Protein AF-A0A959W5N4-F1 (afdb_monomer_lite)

pLDDT: mean 76.52, std 19.09, range [34.16, 96.44]

Secondary structure (DSSP, 8-state):
----------------------------------PPPPS-HHHHHHHHHHHH-TTSTTTT-PPPHHHHHHHHS--HHHHHHHHHHHHHTT--------

Structure (mmCIF, N/CA/C/O backbone):
data_AF-A0A959W5N4-F1
#
_entry.id   AF-A0A959W5N4-F1
#
loop_
_atom_site.group_PDB
_atom_site.id
_atom_site.type_symbol
_atom_site.label_atom_id
_atom_site.label_alt_id
_atom_site.label_comp_id
_atom_site.label_asym_id
_atom_site.label_entity_id
_atom_site.label_seq_id
_atom_site.pdbx_PDB_ins_code
_atom_site.Cartn_x
_atom_site.Cartn_y
_atom_site.Cartn_z
_atom_site.occupancy
_atom_site.B_iso_or_equiv
_atom_site.auth_seq_id
_atom_site.auth_comp_id
_atom_site.auth_asym_id
_atom_site.auth_atom_id
_atom_site.pdbx_PDB_model_num
ATOM 1 N N . MET A 1 1 ? -65.945 43.949 20.513 1.00 41.88 1 MET A N 1
ATOM 2 C CA . MET A 1 1 ? -64.678 43.218 20.289 1.00 41.88 1 MET A CA 1
ATOM 3 C C . MET A 1 1 ? -64.252 43.496 18.847 1.00 41.88 1 MET A C 1
ATOM 5 O O . MET A 1 1 ? -64.623 42.753 17.960 1.00 41.88 1 MET A O 1
ATOM 9 N N . SER A 1 2 ? -63.830 44.707 18.485 1.00 34.56 2 SER A N 1
ATOM 10 C CA . SER A 1 2 ? -62.568 45.399 18.813 1.00 34.56 2 SER A CA 1
ATOM 11 C C . SER A 1 2 ? -61.335 44.814 18.100 1.00 34.56 2 SER A C 1
ATOM 13 O O . SER A 1 2 ? -60.731 43.897 18.633 1.00 34.56 2 SER A O 1
ATOM 15 N N . ILE A 1 3 ? -61.004 45.433 16.947 1.00 41.62 3 ILE A N 1
ATOM 16 C CA . ILE A 1 3 ? -59.673 45.918 16.484 1.00 41.62 3 ILE A CA 1
ATOM 17 C C . ILE A 1 3 ? -58.569 44.848 16.274 1.00 41.62 3 ILE A C 1
ATOM 19 O O . ILE A 1 3 ? -58.284 44.071 17.165 1.00 41.62 3 ILE A O 1
ATOM 23 N N . GLY A 1 4 ? -57.813 44.782 15.173 1.00 34.16 4 GLY A N 1
ATOM 24 C CA . GLY A 1 4 ? -57.667 45.678 14.032 1.00 34.16 4 GLY A CA 1
ATOM 25 C C . GLY A 1 4 ? -56.488 45.261 13.134 1.00 34.16 4 GLY A C 1
ATOM 26 O O . GLY A 1 4 ? -55.561 44.573 13.549 1.00 34.16 4 GLY A O 1
ATOM 27 N N . LEU A 1 5 ? -56.576 45.712 11.886 1.00 47.03 5 LEU A N 1
ATOM 28 C CA . LEU A 1 5 ? -55.580 45.732 10.816 1.00 47.03 5 LEU A CA 1
ATOM 29 C C . LEU A 1 5 ? -54.291 46.476 11.233 1.00 47.03 5 LEU A C 1
ATOM 31 O O . LEU A 1 5 ? -54.414 47.553 11.814 1.00 47.03 5 LEU A O 1
ATOM 35 N N . ARG A 1 6 ? -53.098 45.959 10.884 1.00 45.12 6 ARG A N 1
ATOM 36 C CA . ARG A 1 6 ? -51.809 46.675 10.643 1.00 45.12 6 ARG A CA 1
ATOM 37 C C . ARG A 1 6 ? -50.714 45.620 10.406 1.00 45.12 6 ARG A C 1
ATOM 39 O O . ARG A 1 6 ? -50.507 44.768 11.253 1.00 45.12 6 ARG A O 1
ATOM 46 N N . GLY A 1 7 ? -50.151 45.498 9.200 1.00 39.78 7 GLY A N 1
ATOM 47 C CA . GLY A 1 7 ? -48.967 46.262 8.774 1.00 39.78 7 GLY A CA 1
ATOM 48 C C . GLY A 1 7 ? -47.734 45.732 9.521 1.00 39.78 7 GLY A C 1
ATOM 49 O O . GLY A 1 7 ? -47.691 45.793 10.739 1.00 39.78 7 GLY A O 1
ATOM 50 N N . THR A 1 8 ? -46.696 45.180 8.896 1.00 51.28 8 THR A N 1
ATOM 51 C CA . THR A 1 8 ? -45.721 45.961 8.126 1.00 51.28 8 THR A CA 1
ATOM 52 C C . THR A 1 8 ? -44.833 45.004 7.324 1.00 51.28 8 THR A C 1
ATOM 54 O O . THR A 1 8 ? -44.287 44.045 7.865 1.00 51.28 8 THR A O 1
ATOM 57 N N . VAL A 1 9 ? -44.681 45.287 6.033 1.00 47.09 9 VAL A N 1
ATOM 58 C CA . VAL A 1 9 ? -43.613 44.760 5.180 1.00 47.09 9 VAL A CA 1
ATOM 59 C C . VAL A 1 9 ? -42.289 45.342 5.668 1.00 47.09 9 VAL A C 1
ATOM 61 O O . VAL A 1 9 ? -42.166 46.557 5.788 1.00 47.09 9 VAL A O 1
ATOM 64 N N . ALA A 1 10 ? -41.287 44.499 5.894 1.00 42.88 10 ALA A N 1
ATOM 65 C CA . ALA A 1 10 ? -39.898 44.933 5.984 1.00 42.88 10 ALA A CA 1
ATOM 66 C C . ALA A 1 10 ? -39.021 43.926 5.233 1.00 42.88 10 ALA A C 1
ATOM 68 O O . ALA A 1 10 ? -38.394 43.043 5.810 1.00 42.88 10 ALA A O 1
ATOM 69 N N . VAL A 1 11 ? -39.018 44.055 3.904 1.00 47.62 11 VAL A N 1
ATOM 70 C CA . VAL A 1 11 ? -37.940 43.533 3.061 1.00 47.62 11 VAL A CA 1
ATOM 71 C C . VAL A 1 11 ? -36.720 44.399 3.359 1.00 47.62 11 VAL A C 1
ATOM 73 O O . VAL A 1 11 ? -36.594 45.504 2.839 1.00 47.62 11 VAL A O 1
ATOM 76 N N . PHE A 1 12 ? -35.843 43.920 4.238 1.00 42.88 12 PHE A N 1
ATOM 77 C CA . PHE A 1 12 ? -34.521 44.508 4.414 1.00 42.88 12 PHE A CA 1
ATOM 78 C C . PHE A 1 12 ? -33.548 43.819 3.463 1.00 42.88 12 PHE A C 1
ATOM 80 O O . PHE A 1 12 ? -32.966 42.776 3.753 1.00 42.88 12 PHE A O 1
ATOM 87 N N . LEU A 1 13 ? -33.395 44.431 2.292 1.00 48.59 13 LEU A N 1
ATOM 88 C CA . LEU A 1 13 ? -32.293 44.188 1.373 1.00 48.59 13 LEU A CA 1
ATOM 89 C C . LEU A 1 13 ? -31.069 44.915 1.948 1.00 48.59 13 LEU A C 1
ATOM 91 O O . LEU A 1 13 ? -30.796 46.063 1.606 1.00 48.59 13 LEU A O 1
ATOM 95 N N . MET A 1 14 ? -30.370 44.274 2.889 1.00 43.59 14 MET A N 1
ATOM 96 C CA . MET A 1 14 ? -29.072 44.754 3.360 1.00 43.59 14 MET A CA 1
ATOM 97 C C . MET A 1 14 ? -27.951 43.926 2.742 1.00 43.59 14 MET A C 1
ATOM 99 O O . MET A 1 14 ? -27.765 42.747 3.036 1.00 43.59 14 MET A O 1
ATOM 103 N N . LEU A 1 15 ? -27.203 44.599 1.873 1.00 52.38 15 LEU A N 1
ATOM 104 C CA . LEU A 1 15 ? -25.924 44.185 1.325 1.00 52.38 15 LEU A CA 1
ATOM 105 C C . LEU A 1 15 ? -24.888 44.165 2.464 1.00 52.38 15 LEU A C 1
ATOM 107 O O . LEU A 1 15 ? -24.178 45.142 2.689 1.00 52.38 15 LEU A O 1
ATOM 111 N N . ALA A 1 16 ? -24.833 43.072 3.222 1.00 45.66 16 ALA A N 1
ATOM 112 C CA . ALA A 1 16 ? -23.787 42.843 4.209 1.00 45.66 16 ALA A CA 1
ATOM 113 C C . ALA A 1 16 ? -22.683 42.000 3.565 1.00 45.66 16 ALA A C 1
ATOM 115 O O . ALA A 1 16 ? -22.905 40.855 3.169 1.00 45.66 16 ALA A O 1
ATOM 116 N N . ALA A 1 17 ? -21.493 42.590 3.442 1.00 48.28 17 ALA A N 1
ATOM 117 C CA . ALA A 1 17 ? -20.265 41.883 3.122 1.00 48.28 17 ALA A CA 1
ATOM 118 C C . ALA A 1 17 ? -20.172 40.618 3.988 1.00 48.28 17 ALA A C 1
ATOM 120 O O . ALA A 1 17 ? -20.248 40.692 5.215 1.00 48.28 17 ALA A O 1
ATOM 121 N N . GLY A 1 18 ? -20.060 39.459 3.340 1.00 43.31 18 GLY A N 1
ATOM 122 C CA . GLY A 1 18 ? -19.962 38.170 4.008 1.00 43.31 18 GLY A CA 1
ATOM 123 C C . GLY A 1 18 ? -18.679 38.086 4.825 1.00 43.31 18 GLY A C 1
ATOM 124 O O . GLY A 1 18 ? -17.661 37.602 4.338 1.00 43.31 18 GLY A O 1
ATOM 125 N N . ALA A 1 19 ? -18.728 38.530 6.079 1.00 48.38 19 ALA A N 1
ATOM 126 C CA . ALA A 1 19 ? -17.814 38.061 7.101 1.00 48.38 19 ALA A CA 1
ATOM 127 C C . ALA A 1 19 ? -18.148 36.583 7.306 1.00 48.38 19 ALA A C 1
ATOM 129 O O . ALA A 1 19 ? -19.071 36.233 8.041 1.00 48.38 19 ALA A O 1
ATOM 130 N N . ALA A 1 20 ? -17.453 35.719 6.565 1.00 54.69 20 ALA A N 1
ATOM 131 C CA . ALA A 1 20 ? -17.469 34.293 6.814 1.00 54.69 20 ALA A CA 1
ATOM 132 C C . ALA A 1 20 ? -17.115 34.104 8.289 1.00 54.69 20 ALA A C 1
ATOM 134 O O . ALA A 1 20 ? -15.990 34.365 8.713 1.00 54.69 20 ALA A O 1
ATOM 135 N N . SER A 1 21 ? -18.102 33.706 9.083 1.00 52.22 21 SER A N 1
ATOM 136 C CA . SER A 1 21 ? -17.902 33.251 10.442 1.00 52.22 21 SER A CA 1
ATOM 137 C C . SER A 1 21 ? -17.085 31.968 10.361 1.00 52.22 21 SER A C 1
ATOM 139 O O . SER A 1 21 ? -17.617 30.861 10.289 1.00 52.22 21 SER A O 1
ATOM 141 N N . THR A 1 22 ? -15.759 32.108 10.343 1.00 55.91 22 THR A N 1
ATOM 142 C CA . THR A 1 22 ? -14.846 31.037 10.731 1.00 55.91 22 THR A CA 1
ATOM 143 C C . THR A 1 22 ? -15.148 30.724 12.188 1.00 55.91 22 THR A C 1
ATOM 145 O O . THR A 1 22 ? -14.560 31.295 13.103 1.00 55.91 22 THR A O 1
ATOM 148 N N . GLY A 1 23 ? -16.136 29.852 12.397 1.00 60.75 23 GLY A N 1
ATOM 149 C CA . GLY A 1 23 ? -16.335 29.174 13.665 1.00 60.75 23 GLY A CA 1
ATOM 150 C C . GLY A 1 23 ? -15.029 28.495 14.079 1.00 60.75 23 GLY A C 1
ATOM 151 O O . GLY A 1 23 ? -14.184 28.220 13.218 1.00 60.75 23 GLY A O 1
ATOM 152 N N . PRO A 1 24 ? -14.827 28.254 15.383 1.00 60.12 24 PRO A N 1
ATOM 153 C CA . PRO A 1 24 ? -13.587 27.680 15.879 1.00 60.12 24 PRO A CA 1
ATOM 154 C C . PRO A 1 24 ? -13.260 26.421 15.077 1.00 60.12 24 PRO A C 1
ATOM 156 O O . PRO A 1 24 ? -14.091 25.518 14.958 1.00 60.12 24 PRO A O 1
ATOM 159 N N . ALA A 1 25 ? -12.064 26.396 14.484 1.00 63.50 25 ALA A N 1
ATOM 160 C CA . ALA A 1 25 ? -11.554 25.220 13.805 1.00 63.50 25 ALA A CA 1
ATOM 161 C C . ALA A 1 25 ? -11.633 24.064 14.803 1.00 63.50 25 ALA A C 1
ATOM 163 O O . ALA A 1 25 ? -10.959 24.093 15.833 1.00 63.50 25 ALA A O 1
ATOM 164 N N . ALA A 1 26 ? -12.517 23.097 14.541 1.00 64.19 26 ALA A N 1
ATOM 165 C CA . ALA A 1 26 ? -12.684 21.948 15.413 1.00 64.19 26 ALA A CA 1
ATOM 166 C C . ALA A 1 26 ? -11.302 21.332 15.643 1.00 64.19 26 ALA A C 1
ATOM 168 O O . ALA A 1 26 ? -10.621 20.960 14.682 1.00 64.19 26 ALA A O 1
ATOM 169 N N . ALA A 1 27 ? -10.874 21.292 16.907 1.00 64.12 27 ALA A N 1
ATOM 170 C CA . ALA A 1 27 ? -9.597 20.717 17.280 1.00 64.12 27 ALA A CA 1
ATOM 171 C C . ALA A 1 27 ? -9.539 19.295 16.713 1.00 64.12 27 ALA A C 1
ATOM 173 O O . ALA A 1 27 ? -10.387 18.452 17.014 1.00 64.12 27 ALA A O 1
ATOM 174 N N . GLN A 1 28 ? -8.580 19.054 15.821 1.00 62.97 28 GLN A N 1
ATOM 175 C CA . GLN A 1 28 ? -8.400 17.746 15.212 1.00 62.97 28 GLN A CA 1
ATOM 176 C C . GLN A 1 28 ? -7.957 16.796 16.319 1.00 62.97 28 GLN A C 1
ATOM 178 O O . GLN A 1 28 ? -6.875 16.951 16.882 1.00 62.97 28 GLN A O 1
ATOM 183 N N . ALA A 1 29 ? -8.827 15.847 16.666 1.00 66.88 29 ALA A N 1
ATOM 184 C CA . ALA A 1 29 ? -8.500 14.821 17.641 1.00 66.88 29 ALA A CA 1
ATOM 185 C C . ALA A 1 29 ? -7.203 14.100 17.217 1.00 66.88 29 ALA A C 1
ATOM 187 O O . ALA A 1 29 ? -6.998 13.877 16.016 1.00 66.88 29 ALA A O 1
ATOM 188 N N . PRO A 1 30 ? -6.327 13.735 18.169 1.00 69.75 30 PRO A N 1
ATOM 189 C CA . PRO A 1 30 ? -5.076 13.054 17.860 1.00 69.75 30 PRO A CA 1
ATOM 190 C C . PRO A 1 30 ? -5.359 11.778 17.057 1.00 69.75 30 PRO A C 1
ATOM 192 O O . PRO A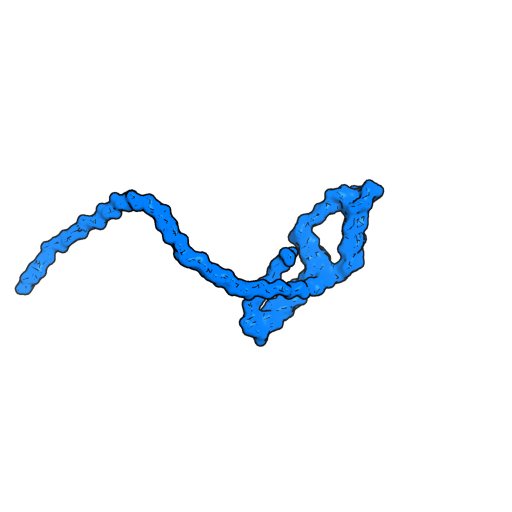 1 30 ? -6.150 10.928 17.467 1.00 69.75 30 PRO A O 1
ATOM 195 N N . SER A 1 31 ? -4.737 11.667 15.88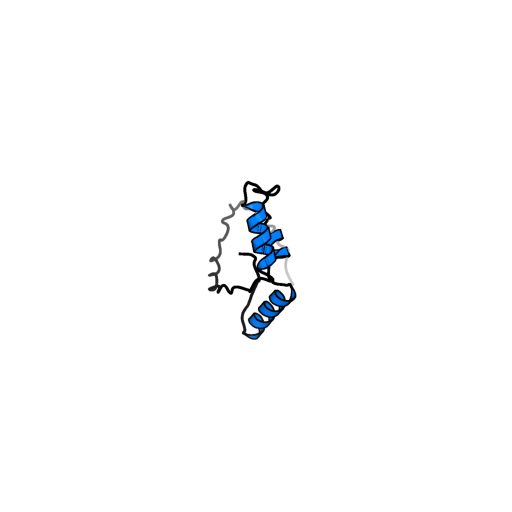1 1.00 75.06 31 SER A N 1
ATOM 196 C CA . SER A 1 31 ? -4.911 10.527 14.980 1.00 75.06 31 SER A CA 1
ATOM 197 C C . SER A 1 31 ? -3.669 9.640 15.008 1.00 75.06 31 SER A C 1
ATOM 199 O O . SER A 1 31 ? -2.564 10.079 14.697 1.00 75.06 31 SER A O 1
ATOM 201 N N . ASN A 1 32 ? -3.854 8.373 15.381 1.00 81.88 32 ASN A N 1
ATOM 202 C CA . ASN A 1 32 ? -2.785 7.378 15.373 1.00 81.88 32 ASN A CA 1
ATOM 203 C C . ASN A 1 32 ? -2.767 6.658 14.021 1.00 81.88 32 ASN A C 1
ATOM 205 O O . ASN A 1 32 ? -3.798 6.172 13.550 1.00 81.88 32 ASN A O 1
ATOM 209 N N . LYS A 1 33 ? -1.589 6.570 13.394 1.00 84.31 33 LYS A N 1
ATOM 210 C CA . LYS A 1 33 ? -1.395 5.824 12.145 1.00 84.31 33 LYS A CA 1
ATOM 211 C C . LYS A 1 33 ? -0.971 4.393 12.460 1.00 84.31 33 LYS A C 1
ATOM 213 O O . LYS A 1 33 ? 0.006 4.172 13.168 1.00 84.31 33 LYS A O 1
ATOM 218 N N . VAL A 1 34 ? -1.691 3.427 11.899 1.00 82.50 34 VAL A N 1
ATOM 219 C CA . VAL A 1 34 ? -1.356 2.000 11.979 1.00 82.50 34 VAL A CA 1
ATOM 220 C C . VAL A 1 34 ? -1.028 1.507 10.577 1.00 82.50 34 VAL A C 1
ATOM 222 O O . VAL A 1 34 ? -1.784 1.752 9.637 1.00 82.50 34 VAL A O 1
ATOM 225 N N . LEU A 1 35 ? 0.099 0.811 10.432 1.00 86.69 35 LEU A N 1
ATOM 226 C CA . LEU A 1 35 ? 0.528 0.252 9.154 1.00 86.69 35 LEU A CA 1
ATOM 227 C C . LEU A 1 35 ? -0.103 -1.125 8.938 1.00 86.69 35 LEU A C 1
ATOM 229 O O . LEU A 1 35 ? 0.003 -2.011 9.784 1.00 86.69 35 LEU A O 1
ATOM 233 N N . LEU A 1 36 ? -0.744 -1.314 7.784 1.00 84.75 36 LEU A N 1
ATOM 234 C CA . LEU A 1 36 ? -1.245 -2.620 7.361 1.00 84.75 36 LEU A CA 1
ATOM 235 C C . LEU A 1 36 ? -0.190 -3.318 6.510 1.00 84.75 36 LEU A C 1
ATOM 237 O O . LEU A 1 36 ? 0.358 -2.739 5.572 1.00 84.75 36 LEU A O 1
ATOM 241 N N . GLN A 1 37 ? 0.030 -4.598 6.793 1.00 81.25 37 GLN A N 1
ATOM 242 C CA . GLN A 1 37 ? 0.945 -5.413 6.012 1.00 81.25 37 GLN A CA 1
ATOM 243 C C . GLN A 1 37 ? 0.450 -5.557 4.562 1.00 81.25 37 GLN A C 1
ATOM 245 O O . GLN A 1 37 ? -0.717 -5.858 4.297 1.00 81.25 37 GLN A O 1
ATOM 250 N N . MET A 1 38 ? 1.353 -5.337 3.609 1.00 75.88 38 MET A N 1
ATOM 251 C CA . MET A 1 38 ? 1.074 -5.485 2.181 1.00 75.88 38 MET A CA 1
ATOM 252 C C . MET A 1 38 ? 0.982 -6.961 1.780 1.00 75.88 38 MET A C 1
ATOM 254 O O . MET A 1 38 ? 1.720 -7.809 2.284 1.00 75.88 38 MET A O 1
ATOM 258 N N . SER A 1 39 ? 0.105 -7.267 0.821 1.00 67.62 39 SER A N 1
ATOM 259 C CA . SER A 1 39 ? 0.049 -8.593 0.206 1.00 67.62 39 SER A CA 1
ATOM 260 C C . SER A 1 39 ? 1.146 -8.717 -0.853 1.00 67.62 39 SER A C 1
ATOM 262 O O . SER A 1 39 ? 1.079 -8.094 -1.907 1.00 67.62 39 SER A O 1
ATOM 264 N N . TYR A 1 40 ? 2.124 -9.581 -0.573 1.00 63.44 40 TYR A N 1
ATOM 265 C CA . TYR A 1 40 ? 3.122 -10.106 -1.514 1.00 63.44 40 TYR A CA 1
ATOM 266 C C . TYR A 1 40 ? 4.223 -9.139 -2.006 1.00 63.44 40 TYR A C 1
ATOM 268 O O . TYR A 1 40 ? 4.087 -8.388 -2.971 1.00 63.44 40 TYR A O 1
ATOM 276 N N . SER A 1 41 ? 5.408 -9.271 -1.406 1.00 67.50 41 SER A N 1
ATOM 277 C CA . SER A 1 41 ? 6.618 -8.484 -1.696 1.00 67.50 41 SER A CA 1
ATOM 278 C C . SER A 1 41 ? 7.323 -8.840 -3.017 1.00 67.50 41 SER A C 1
ATOM 280 O O . SER A 1 41 ? 7.995 -7.988 -3.607 1.00 67.50 41 SER A O 1
ATOM 282 N N . LYS A 1 42 ? 7.172 -10.074 -3.528 1.00 74.62 42 LYS A N 1
ATOM 283 C CA . LYS A 1 42 ? 7.914 -10.553 -4.716 1.00 74.62 42 LYS A CA 1
ATOM 284 C C . LYS A 1 42 ? 7.545 -9.787 -5.995 1.00 74.62 42 LYS A C 1
ATOM 286 O O . LYS A 1 42 ? 8.432 -9.377 -6.741 1.00 74.62 42 LYS A O 1
ATOM 291 N N . GLY A 1 43 ? 6.253 -9.533 -6.216 1.00 84.12 43 GLY A N 1
ATOM 292 C CA . GLY A 1 43 ? 5.768 -8.796 -7.391 1.00 84.12 43 GLY A CA 1
ATOM 293 C C . GLY A 1 43 ? 6.146 -7.312 -7.377 1.00 84.12 43 GLY A C 1
ATOM 294 O O . GLY A 1 43 ? 6.415 -6.737 -8.433 1.00 84.12 43 GLY A O 1
ATOM 295 N N . LEU A 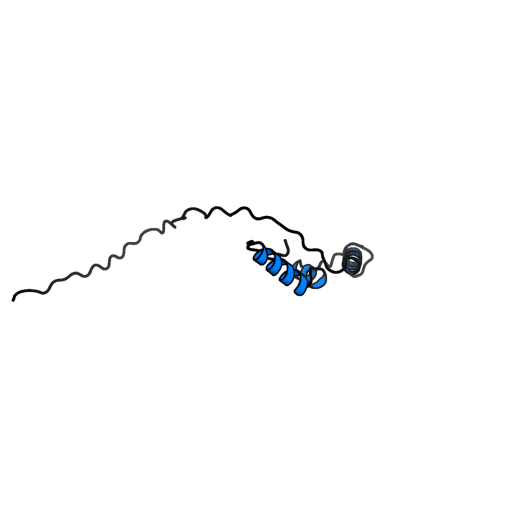1 44 ? 6.229 -6.704 -6.188 1.00 87.81 44 LEU A N 1
ATOM 296 C CA . LEU A 1 44 ? 6.659 -5.315 -6.033 1.00 87.81 44 LEU A CA 1
ATOM 297 C C . LEU A 1 44 ? 8.136 -5.153 -6.403 1.00 87.81 44 LEU A C 1
ATOM 299 O O . LEU A 1 44 ? 8.475 -4.264 -7.180 1.00 87.81 44 LEU A O 1
ATOM 303 N N . LYS A 1 45 ? 9.005 -6.052 -5.922 1.00 89.19 45 LYS A N 1
ATOM 304 C CA . LYS A 1 45 ? 10.440 -6.029 -6.246 1.00 89.19 45 LYS A CA 1
ATOM 305 C C . LYS A 1 45 ? 10.683 -6.115 -7.756 1.00 89.19 45 LYS A C 1
ATOM 307 O O . LYS A 1 45 ? 11.476 -5.349 -8.299 1.00 89.19 45 LYS A O 1
ATOM 312 N N . GLN A 1 46 ? 9.965 -7.004 -8.445 1.00 90.69 46 GLN A N 1
ATOM 313 C CA . GLN A 1 46 ? 10.081 -7.150 -9.897 1.00 90.69 46 GLN A CA 1
ATOM 314 C C . GLN A 1 46 ? 9.562 -5.915 -10.646 1.00 90.69 46 GLN A C 1
ATOM 316 O O . GLN A 1 46 ? 10.183 -5.482 -11.615 1.00 90.69 46 GLN A O 1
ATOM 321 N N . PHE A 1 47 ? 8.464 -5.310 -10.180 1.00 92.06 47 PHE A N 1
ATOM 322 C CA . PHE A 1 47 ? 7.977 -4.049 -10.736 1.00 92.06 47 PHE A CA 1
ATOM 323 C C . PHE A 1 47 ? 9.017 -2.932 -10.591 1.00 92.06 47 PHE A C 1
ATOM 325 O O . PHE A 1 47 ? 9.365 -2.318 -11.598 1.00 92.06 47 PHE A O 1
ATOM 332 N N . VAL A 1 48 ? 9.563 -2.729 -9.387 1.00 92.25 48 VAL A N 1
ATOM 333 C CA . VAL A 1 48 ? 10.596 -1.713 -9.117 1.00 92.25 48 VAL A CA 1
ATOM 334 C C . VAL A 1 48 ? 11.822 -1.936 -10.003 1.00 92.25 48 VAL A C 1
ATOM 336 O O . VAL A 1 48 ? 12.255 -1.015 -10.688 1.00 92.25 48 VAL A O 1
ATOM 339 N N . SER A 1 49 ? 12.325 -3.170 -10.087 1.00 93.31 49 SER A N 1
ATOM 340 C CA . SER A 1 49 ? 13.445 -3.501 -10.976 1.00 93.31 49 SER A CA 1
ATOM 341 C C . SER A 1 49 ? 13.139 -3.171 -12.444 1.00 93.31 49 SER A C 1
ATOM 343 O O . SER A 1 49 ? 13.978 -2.596 -13.134 1.00 93.31 49 SER A O 1
ATOM 345 N N . SER A 1 50 ? 11.918 -3.450 -12.915 1.00 94.75 50 SER A N 1
ATOM 346 C CA . SER A 1 50 ? 11.530 -3.186 -14.305 1.00 94.75 50 SER A CA 1
ATOM 347 C C . SER A 1 50 ? 11.439 -1.700 -14.662 1.00 94.75 50 SER A C 1
ATOM 349 O O . SER A 1 50 ? 11.669 -1.359 -15.820 1.00 94.75 50 SER A O 1
ATOM 351 N N . VAL A 1 51 ? 11.111 -0.826 -13.705 1.00 96.12 51 VAL A N 1
ATOM 352 C CA . VAL A 1 51 ? 10.945 0.618 -13.958 1.00 96.12 51 VAL A CA 1
ATOM 353 C C . VAL A 1 51 ? 12.193 1.432 -13.627 1.00 96.12 51 VAL A C 1
ATOM 355 O O . VAL A 1 51 ? 12.358 2.517 -14.178 1.00 96.12 51 VAL A O 1
ATOM 358 N N . SER A 1 52 ? 13.084 0.905 -12.785 1.00 95.19 52 SER A N 1
ATOM 359 C CA . SER A 1 52 ? 14.315 1.587 -12.366 1.00 95.19 52 SER A CA 1
ATOM 360 C C . SER A 1 52 ? 15.564 1.151 -13.139 1.00 95.19 52 SER A C 1
ATOM 362 O O . SER A 1 52 ? 16.572 1.847 -13.083 1.00 95.19 52 SER A O 1
ATOM 364 N N . ASN A 1 53 ? 15.530 0.024 -13.861 1.00 95.62 53 ASN A N 1
ATOM 365 C CA . ASN A 1 53 ? 16.663 -0.429 -14.671 1.00 95.62 53 ASN A CA 1
ATOM 366 C C . ASN A 1 53 ? 16.684 0.280 -16.043 1.00 95.62 53 ASN A C 1
ATOM 368 O O . ASN A 1 53 ? 15.733 0.091 -16.805 1.00 95.62 53 ASN A O 1
ATOM 372 N N . PRO A 1 54 ? 17.750 1.018 -16.408 1.00 94.56 54 PRO A N 1
ATOM 373 C CA . PRO A 1 54 ? 17.851 1.696 -17.704 1.00 94.56 54 PRO A CA 1
ATOM 374 C C . PRO A 1 54 ? 17.870 0.744 -18.909 1.00 94.56 54 PRO A C 1
ATOM 376 O O . PRO A 1 54 ? 17.440 1.131 -19.990 1.00 94.56 54 PRO A O 1
ATOM 379 N N . ALA A 1 55 ? 18.301 -0.510 -18.735 1.00 96.38 55 ALA A N 1
ATOM 380 C CA . ALA A 1 55 ? 18.2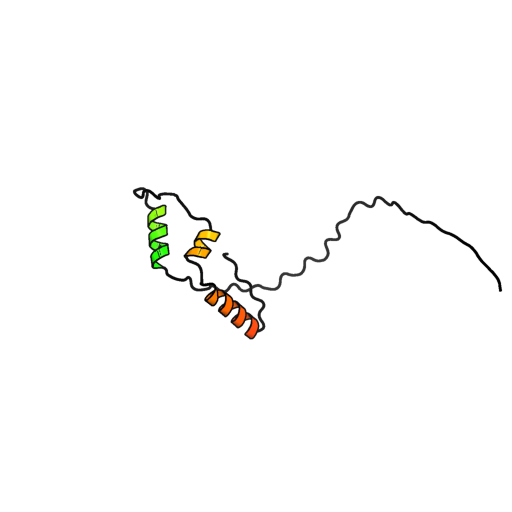74 -1.524 -19.794 1.00 96.38 55 ALA A CA 1
ATOM 381 C C . ALA A 1 55 ? 16.881 -2.160 -19.996 1.00 96.38 55 ALA A C 1
ATOM 383 O O . ALA A 1 55 ? 16.677 -2.960 -20.909 1.00 96.38 55 ALA A O 1
ATOM 384 N N . SER A 1 56 ? 15.905 -1.845 -19.139 1.00 95.75 56 SER A N 1
ATOM 385 C CA . SER A 1 56 ? 14.545 -2.373 -19.246 1.00 95.75 56 SER A CA 1
ATOM 386 C C . SER A 1 56 ? 13.726 -1.600 -20.276 1.00 95.75 56 SER A C 1
ATOM 388 O O . SER A 1 56 ? 13.665 -0.373 -20.249 1.00 95.75 56 SER A O 1
ATOM 390 N N . LYS A 1 57 ? 12.931 -2.318 -21.081 1.00 95.69 57 LYS A N 1
ATOM 391 C CA . LYS A 1 57 ? 11.906 -1.714 -21.958 1.00 95.69 57 LYS A CA 1
ATOM 392 C C . LYS A 1 57 ? 10.857 -0.886 -21.198 1.00 95.69 57 LYS A C 1
ATOM 394 O O . LYS A 1 57 ? 10.099 -0.142 -21.810 1.00 95.69 57 LYS A O 1
ATOM 399 N N . ARG A 1 58 ? 10.776 -1.050 -19.872 1.00 95.00 58 ARG A N 1
ATOM 400 C CA . ARG A 1 58 ? 9.823 -0.366 -18.986 1.00 95.00 58 ARG A CA 1
ATOM 401 C C . ARG A 1 58 ? 10.459 0.737 -18.138 1.00 95.00 58 ARG A C 1
ATOM 403 O O . ARG A 1 58 ? 9.826 1.217 -17.197 1.00 95.00 58 ARG A O 1
ATOM 410 N N . TYR A 1 59 ? 11.691 1.135 -18.445 1.00 96.44 59 TYR A N 1
ATOM 411 C CA . TYR A 1 59 ? 12.397 2.172 -17.703 1.00 96.44 59 TYR A CA 1
ATOM 412 C C . TYR A 1 59 ? 11.578 3.471 -17.611 1.00 96.44 59 TYR A C 1
ATOM 414 O O . TYR A 1 59 ? 10.978 3.912 -18.591 1.00 96.44 59 TYR A O 1
ATOM 422 N N . ARG A 1 60 ? 11.528 4.062 -16.410 1.00 95.81 60 ARG A N 1
ATOM 423 C CA . ARG A 1 60 ? 10.764 5.277 -16.058 1.00 95.81 60 ARG A CA 1
ATOM 424 C C . ARG A 1 60 ? 9.242 5.184 -16.243 1.00 95.81 60 ARG A C 1
ATOM 426 O O . ARG A 1 60 ? 8.551 6.191 -16.105 1.00 95.81 60 ARG A O 1
ATOM 433 N N . GLN A 1 61 ? 8.689 3.993 -16.479 1.00 95.94 61 GLN A N 1
ATOM 434 C CA . GLN A 1 61 ? 7.241 3.782 -16.589 1.00 95.94 61 GLN A CA 1
ATOM 435 C C . GLN A 1 61 ? 6.614 3.491 -15.218 1.00 95.94 61 GLN A C 1
ATOM 437 O O . GLN A 1 61 ? 6.190 2.369 -14.923 1.00 95.94 61 GLN A O 1
ATOM 442 N N . PHE A 1 62 ? 6.570 4.510 -14.358 1.00 93.94 62 PHE A N 1
ATOM 443 C CA . PHE A 1 62 ? 5.999 4.398 -13.015 1.00 93.94 62 PHE A CA 1
ATOM 444 C C . PHE A 1 62 ? 4.473 4.231 -13.032 1.00 93.94 62 PHE A C 1
ATOM 446 O O . PHE A 1 62 ? 3.771 4.686 -13.932 1.00 93.94 62 PHE A O 1
ATOM 453 N N . ALA A 1 63 ? 3.947 3.572 -12.000 1.00 91.81 63 ALA A N 1
ATOM 454 C CA . ALA A 1 63 ? 2.514 3.414 -11.793 1.00 91.81 63 ALA A CA 1
ATOM 455 C C . ALA A 1 63 ? 1.983 4.510 -10.862 1.00 91.81 63 ALA A C 1
ATOM 457 O O . ALA A 1 63 ? 2.684 4.961 -9.960 1.00 91.81 63 ALA A O 1
ATOM 458 N N . SER A 1 64 ? 0.712 4.883 -11.024 1.00 92.62 64 SER A N 1
ATOM 459 C CA . SER A 1 64 ? 0.042 5.764 -10.066 1.00 92.62 64 SER A CA 1
ATOM 460 C C . SER A 1 64 ? -0.120 5.092 -8.697 1.00 92.62 64 SER A C 1
ATOM 462 O O . SER A 1 64 ? -0.242 3.866 -8.603 1.00 92.62 64 SER A O 1
ATOM 464 N N . VAL A 1 65 ? -0.216 5.898 -7.632 1.00 88.94 65 VAL A N 1
ATOM 465 C CA . VAL A 1 65 ? -0.433 5.415 -6.254 1.00 88.94 65 VAL A CA 1
ATOM 466 C C . VAL A 1 65 ? -1.653 4.496 -6.171 1.00 88.94 65 VAL A C 1
ATOM 468 O O . VAL A 1 65 ? -1.562 3.386 -5.655 1.00 88.94 65 VAL A O 1
ATOM 471 N N . ARG A 1 66 ? -2.784 4.890 -6.775 1.00 88.75 66 ARG A N 1
ATOM 472 C CA . ARG A 1 66 ? -4.002 4.060 -6.830 1.00 88.75 66 ARG A CA 1
ATOM 473 C C . ARG A 1 66 ? -3.749 2.684 -7.451 1.00 88.75 66 ARG A C 1
ATOM 475 O O . ARG A 1 66 ? -4.234 1.679 -6.932 1.00 88.75 66 ARG A O 1
ATOM 482 N N . ARG A 1 67 ? -2.973 2.619 -8.537 1.00 89.50 67 ARG A N 1
ATOM 483 C CA . ARG A 1 67 ? -2.633 1.353 -9.199 1.00 89.50 67 ARG A CA 1
ATOM 484 C C . ARG A 1 67 ? -1.682 0.513 -8.347 1.00 89.50 67 ARG A C 1
ATOM 486 O O . ARG A 1 67 ? -1.883 -0.698 -8.274 1.00 89.50 67 ARG A O 1
ATOM 493 N N . MET A 1 68 ? -0.714 1.124 -7.663 1.00 88.88 68 MET A N 1
ATOM 494 C CA . MET A 1 68 ? 0.137 0.405 -6.706 1.00 88.88 68 MET A CA 1
ATOM 495 C C . MET A 1 68 ? -0.682 -0.187 -5.562 1.00 88.88 68 MET A C 1
ATOM 497 O O . MET A 1 68 ? -0.569 -1.374 -5.282 1.00 88.88 68 MET A O 1
ATOM 501 N N . VAL A 1 69 ? -1.557 0.605 -4.949 1.00 87.31 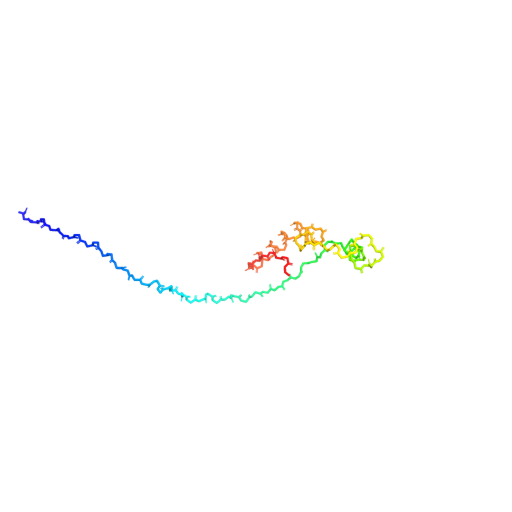69 VAL A N 1
ATOM 502 C CA . VAL A 1 69 ? -2.385 0.182 -3.812 1.00 87.31 69 VAL A CA 1
ATOM 503 C C . VAL A 1 69 ? -3.378 -0.905 -4.220 1.00 87.31 69 VAL A C 1
ATOM 505 O O . VAL A 1 69 ? -3.606 -1.844 -3.464 1.00 87.31 69 VAL A O 1
ATOM 508 N N . SER A 1 70 ? -3.936 -0.823 -5.429 1.00 86.62 70 SER A N 1
ATOM 509 C CA . SER A 1 70 ? -4.806 -1.871 -5.967 1.00 86.62 70 SER A CA 1
ATOM 510 C C . SER A 1 70 ? -4.067 -3.182 -6.237 1.00 86.62 70 SER A C 1
ATOM 512 O O . SER A 1 70 ? -4.696 -4.234 -6.178 1.00 86.62 70 SER A O 1
ATOM 514 N N . ARG A 1 71 ? -2.779 -3.128 -6.599 1.00 87.19 71 ARG A N 1
ATOM 515 C CA . ARG A 1 71 ? -2.013 -4.302 -7.041 1.00 87.19 71 ARG A CA 1
ATOM 516 C C . ARG A 1 71 ? -1.187 -4.945 -5.929 1.00 87.19 71 ARG A C 1
ATOM 518 O O . ARG A 1 71 ? -1.030 -6.158 -5.925 1.00 87.19 71 ARG A O 1
ATOM 525 N N . PHE A 1 72 ? -0.653 -4.130 -5.028 1.00 87.62 72 PHE A N 1
ATOM 526 C CA . PHE A 1 72 ? 0.289 -4.528 -3.980 1.00 87.62 72 PHE A CA 1
ATOM 527 C C . PHE A 1 72 ? -0.198 -4.167 -2.570 1.00 87.62 72 PHE A C 1
ATOM 529 O O . PHE A 1 72 ? 0.424 -4.551 -1.584 1.00 87.62 72 PHE A O 1
ATOM 536 N N . GLY A 1 73 ? -1.286 -3.403 -2.441 1.00 87.06 73 GLY A N 1
ATOM 537 C CA . GLY A 1 73 ? -1.831 -3.037 -1.138 1.00 87.06 73 GLY A CA 1
ATOM 538 C C . GLY A 1 73 ? -2.524 -4.203 -0.420 1.00 87.06 73 GLY A C 1
ATOM 539 O O . GLY A 1 73 ? -2.696 -5.286 -0.984 1.00 87.06 73 GLY A O 1
ATOM 540 N N . PRO A 1 74 ? -2.959 -3.987 0.833 1.00 86.75 74 PRO A N 1
ATOM 541 C CA . PRO A 1 74 ? -3.694 -4.988 1.596 1.00 86.75 74 PRO A CA 1
ATOM 542 C C . PRO A 1 74 ? -5.012 -5.355 0.907 1.00 86.75 74 PRO A C 1
ATOM 544 O O . PRO A 1 74 ? -5.689 -4.492 0.325 1.00 86.75 74 PRO A O 1
ATOM 547 N N . SER A 1 75 ? -5.383 -6.635 1.005 1.00 87.81 75 SER A N 1
ATOM 548 C CA . SER A 1 75 ? -6.619 -7.170 0.430 1.00 87.81 75 SER A CA 1
ATOM 549 C C . SER A 1 75 ? -7.855 -6.458 0.992 1.00 87.81 75 SER A C 1
ATOM 551 O O . SER A 1 75 ? -7.834 -5.912 2.099 1.00 87.81 75 SER A O 1
ATOM 553 N N . LYS A 1 76 ? -8.971 -6.482 0.250 1.00 88.38 76 LYS A N 1
ATOM 554 C CA . LYS A 1 76 ? -10.246 -5.910 0.726 1.00 88.38 76 LYS A CA 1
ATOM 555 C C . LYS A 1 76 ? -10.656 -6.497 2.084 1.00 88.38 76 LYS A C 1
ATOM 557 O O . LYS A 1 76 ? -11.108 -5.760 2.955 1.00 88.38 76 LYS A O 1
ATOM 562 N N . GLN A 1 77 ? -10.440 -7.799 2.274 1.00 89.31 77 GLN A N 1
ATOM 563 C CA . GLN A 1 77 ? -10.741 -8.495 3.523 1.00 89.31 77 GLN A CA 1
ATOM 564 C C . GLN A 1 77 ? -9.845 -8.031 4.674 1.00 89.31 77 GLN A C 1
ATOM 566 O O . GLN A 1 77 ? -10.367 -7.767 5.753 1.00 89.31 77 GLN A O 1
ATOM 571 N N . ALA A 1 78 ? -8.536 -7.872 4.447 1.00 88.81 78 ALA A N 1
ATOM 572 C CA . ALA A 1 78 ? -7.616 -7.368 5.467 1.00 88.81 78 ALA A CA 1
ATOM 573 C C . ALA A 1 78 ? -8.013 -5.953 5.915 1.00 88.81 78 ALA A C 1
ATOM 575 O O . ALA A 1 78 ? -8.138 -5.695 7.108 1.00 88.81 78 ALA A O 1
ATOM 576 N N . ARG A 1 79 ? -8.337 -5.067 4.963 1.00 90.19 79 ARG A N 1
ATOM 577 C CA . ARG A 1 79 ? -8.833 -3.711 5.261 1.00 90.19 79 ARG A CA 1
ATOM 578 C C . ARG A 1 79 ? -10.113 -3.739 6.095 1.00 90.19 79 ARG A C 1
ATOM 580 O O . ARG A 1 79 ? -10.209 -3.039 7.099 1.00 90.19 79 ARG A O 1
ATOM 587 N N . ALA A 1 80 ? -11.089 -4.557 5.697 1.00 91.44 80 ALA A N 1
ATOM 588 C CA . ALA A 1 80 ? -12.346 -4.693 6.426 1.00 91.44 80 ALA A CA 1
ATOM 589 C C . ALA A 1 80 ? -12.134 -5.269 7.836 1.00 91.44 80 ALA A C 1
ATOM 591 O O . ALA A 1 80 ? -12.758 -4.803 8.788 1.00 91.44 80 ALA A O 1
ATOM 592 N N . ALA A 1 81 ? -11.237 -6.246 7.987 1.00 91.75 81 ALA A N 1
ATOM 593 C CA . ALA A 1 81 ? -10.888 -6.823 9.279 1.00 91.75 81 ALA A CA 1
ATOM 594 C C . ALA A 1 81 ? -10.260 -5.780 10.211 1.00 91.75 81 ALA A C 1
ATOM 596 O O . ALA A 1 81 ? -10.694 -5.676 11.355 1.00 91.75 81 ALA A O 1
ATOM 597 N N . THR A 1 82 ? -9.338 -4.950 9.715 1.00 91.25 82 THR A N 1
ATOM 598 C CA . THR A 1 82 ? -8.744 -3.866 10.510 1.00 91.25 82 THR A CA 1
ATOM 599 C C . THR A 1 82 ? -9.781 -2.836 10.947 1.00 91.25 82 THR A C 1
ATOM 601 O O . THR A 1 82 ? -9.789 -2.438 12.107 1.00 91.25 82 THR A O 1
ATOM 604 N N . VAL A 1 83 ? -10.696 -2.431 10.058 1.00 92.50 83 VAL A N 1
ATOM 605 C CA . VAL A 1 83 ? -11.766 -1.486 10.423 1.00 92.50 83 VAL A CA 1
ATOM 606 C C . VAL A 1 83 ? -12.696 -2.085 11.481 1.00 92.50 83 VAL A C 1
ATOM 608 O O . VAL A 1 83 ? -13.087 -1.386 12.413 1.00 92.50 83 VAL A O 1
ATOM 611 N N . ARG A 1 84 ? -13.038 -3.375 11.373 1.00 93.38 84 ARG A N 1
ATOM 612 C CA . ARG A 1 84 ? -13.843 -4.064 12.395 1.00 93.38 84 ARG A CA 1
ATOM 613 C C . ARG A 1 84 ? -13.118 -4.152 13.732 1.00 93.38 84 ARG A C 1
ATOM 615 O O . ARG A 1 84 ? -13.727 -3.833 14.743 1.00 93.38 84 ARG A O 1
ATOM 622 N N . TRP A 1 85 ? -11.841 -4.530 13.722 1.00 92.88 85 TRP A N 1
ATOM 623 C CA . TRP A 1 85 ? -11.012 -4.570 14.925 1.00 92.88 85 TRP A CA 1
ATOM 624 C C . TRP A 1 85 ? -10.917 -3.190 15.585 1.00 92.88 85 TRP A C 1
ATOM 626 O O . TRP A 1 85 ? -11.097 -3.071 16.789 1.00 92.88 85 TRP A O 1
ATOM 636 N N . ALA A 1 86 ? -10.713 -2.122 14.813 1.00 92.25 86 ALA A N 1
ATOM 637 C CA . ALA A 1 86 ? -10.672 -0.776 15.374 1.00 92.25 86 ALA A CA 1
ATOM 638 C C . ALA A 1 86 ? -12.002 -0.422 16.059 1.00 92.25 86 ALA A C 1
ATOM 640 O O . ALA A 1 86 ? -12.011 0.001 17.212 1.00 92.25 86 ALA A O 1
ATOM 641 N N . ARG A 1 87 ? -13.130 -0.697 15.393 1.00 93.44 87 ARG A N 1
ATOM 642 C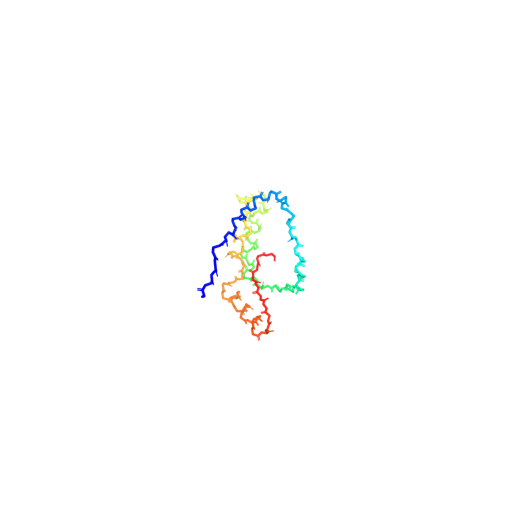 CA . ARG A 1 87 ? -14.468 -0.455 15.952 1.00 93.44 87 ARG A CA 1
ATOM 643 C C . ARG A 1 87 ? -14.745 -1.272 17.212 1.00 93.44 87 ARG A C 1
ATOM 645 O O . ARG A 1 87 ? -15.307 -0.724 18.153 1.00 93.44 87 ARG A O 1
ATOM 652 N N . SER A 1 88 ? -14.339 -2.544 17.259 1.00 94.25 88 SER A N 1
ATOM 653 C CA . SER A 1 88 ? -14.517 -3.380 18.456 1.00 94.25 88 SER A CA 1
ATOM 654 C C . SER A 1 88 ? -13.685 -2.900 19.646 1.00 94.25 88 SER A C 1
ATOM 656 O O . SER A 1 88 ? -14.004 -3.236 20.777 1.00 94.25 88 SER A O 1
ATOM 658 N N . ASN A 1 89 ? -12.643 -2.104 19.398 1.00 92.94 89 ASN A N 1
ATOM 659 C CA . ASN A 1 89 ? -11.813 -1.470 20.422 1.00 92.94 89 ASN A CA 1
ATOM 660 C C . ASN A 1 89 ? -12.222 -0.007 20.696 1.00 92.94 89 ASN A C 1
ATOM 662 O O . ASN A 1 89 ? -11.451 0.750 21.277 1.00 92.94 89 ASN A O 1
ATOM 666 N N . GLY A 1 90 ? -13.412 0.421 20.254 1.00 92.50 90 GLY A N 1
ATOM 667 C CA . GLY A 1 90 ? -13.912 1.782 20.481 1.00 92.50 90 GLY A CA 1
ATOM 668 C C . GLY A 1 90 ? -13.241 2.862 19.622 1.00 92.50 90 GLY A C 1
ATOM 669 O O . GLY A 1 90 ? -13.410 4.049 19.888 1.00 92.50 90 GLY A O 1
ATOM 670 N N . LEU A 1 91 ? -12.491 2.478 18.583 1.00 90.31 91 LEU A N 1
ATOM 671 C CA . LEU A 1 91 ? -11.771 3.401 17.707 1.00 90.31 91 LEU A CA 1
ATOM 672 C C . LEU A 1 91 ? -12.536 3.655 16.402 1.00 90.31 91 LEU A C 1
ATOM 674 O O . LEU A 1 91 ? -13.042 2.737 15.748 1.00 90.31 91 LEU A O 1
ATOM 678 N N . SER A 1 92 ? -12.537 4.911 15.958 1.00 88.25 92 SER A N 1
ATOM 679 C CA . SER A 1 92 ? -12.960 5.275 14.604 1.00 88.25 92 SER A CA 1
ATOM 680 C C . SER A 1 92 ? -11.761 5.195 13.660 1.00 88.25 92 SER A C 1
ATOM 682 O O . SER A 1 92 ? -10.811 5.962 13.791 1.00 88.25 92 SER A O 1
ATOM 684 N N . ALA A 1 93 ? -11.788 4.255 12.712 1.00 87.38 93 ALA A N 1
ATOM 685 C CA . ALA A 1 93 ? -10.695 4.042 11.765 1.00 87.38 93 ALA A CA 1
ATOM 686 C C . ALA A 1 93 ? -11.133 4.238 10.312 1.00 87.38 93 ALA A C 1
ATOM 688 O O . ALA A 1 93 ? -12.231 3.848 9.902 1.00 87.38 93 ALA A O 1
ATOM 689 N N . ARG A 1 94 ? -10.216 4.787 9.513 1.00 87.44 94 ARG A N 1
ATOM 690 C CA . ARG A 1 94 ? -10.291 4.843 8.051 1.00 87.44 94 ARG A CA 1
ATOM 691 C C . ARG A 1 94 ? -9.013 4.253 7.468 1.00 87.44 94 ARG A C 1
ATOM 693 O O . ARG A 1 94 ? -7.960 4.315 8.091 1.00 87.44 94 ARG A O 1
ATOM 700 N N . VAL A 1 95 ? -9.123 3.675 6.276 1.00 86.69 95 VAL A N 1
ATOM 701 C CA . VAL A 1 95 ? -7.974 3.145 5.538 1.00 86.69 95 VAL A CA 1
ATOM 702 C C . VAL A 1 95 ? -7.651 4.107 4.406 1.00 86.69 95 VAL A C 1
ATOM 704 O O . VAL A 1 95 ? -8.486 4.306 3.524 1.00 86.69 95 VAL A O 1
ATOM 707 N N . ASP A 1 96 ? -6.440 4.650 4.421 1.00 82.75 96 ASP A N 1
ATOM 708 C CA . ASP A 1 96 ? -5.926 5.574 3.412 1.00 82.75 96 ASP A CA 1
ATOM 709 C C . ASP A 1 96 ? -4.647 5.003 2.760 1.00 82.75 96 ASP A C 1
ATOM 711 O O . ASP A 1 96 ? -3.961 4.193 3.390 1.00 82.75 96 ASP A O 1
ATOM 715 N N . PRO A 1 97 ? -4.348 5.318 1.486 1.00 71.69 97 PRO A N 1
ATOM 716 C CA . PRO A 1 97 ? -3.096 4.933 0.831 1.00 71.69 97 PRO A CA 1
ATOM 717 C C . PRO A 1 97 ? -1.832 5.715 1.256 1.00 71.69 97 PRO A C 1
ATOM 719 O O . PRO A 1 97 ? -0.790 5.451 0.655 1.00 71.69 97 PRO A O 1
ATOM 722 N N . SER A 1 98 ? -1.919 6.659 2.204 1.00 61.41 98 SER A N 1
ATOM 723 C CA . SER A 1 98 ? -0.820 7.520 2.690 1.00 61.41 98 SER A CA 1
ATOM 724 C C . SER A 1 98 ? 0.281 6.801 3.456 1.00 61.41 98 SER A C 1
ATOM 726 O O . SER A 1 98 ? -0.085 6.057 4.397 1.00 61.41 98 SER A O 1
#

Radius of gyration: 28.87 Å; chains: 1; bounding box: 83×57×42 Å

Foldseek 3Di:
DDDDDDDDDDPPPDPDDDPPPPDPPPPDDDDDDDDDDKPDPPVVVVVCCQQPDPPHPNHVVDDDLVVCCVPTNDDPVSQVVVCVVCVVVVHHDDDDSD

Sequence (98 aa):
MSIGLRGTVAVFLMLAAGAASTGPAAAQAPSNKVLLQMSYSKGLKQFVSSVSNPASKRYRQFASVRRMVSRFGPSKQARAATVRWARSNGLSARVDPS